Protein AF-A0A9D3WGB7-F1 (afdb_monomer_lite)

Foldseek 3Di:
DLVVLCVPVNPPPLCSCCVPPVVVDHSVRSNVVVVVVVVVVVCVVVPPVDDDDDPPPPDPPDDDDDDDDDDDDDDDDDDDPPDDPPPDPVVVPDPDPPPPDDDPDDDDD

Structure (mmCIF, N/CA/C/O backbone):
data_AF-A0A9D3WGB7-F1
#
_entry.id   AF-A0A9D3WGB7-F1
#
loop_
_atom_site.group_PDB
_atom_site.id
_atom_site.type_symbol
_atom_site.label_atom_id
_atom_site.label_alt_id
_atom_site.label_comp_id
_atom_site.label_asym_id
_atom_site.label_entity_id
_atom_site.label_seq_id
_atom_site.pdbx_PDB_ins_code
_atom_site.Cartn_x
_atom_site.Cartn_y
_atom_site.Cartn_z
_atom_site.occupancy
_atom_site.B_iso_or_equiv
_atom_site.auth_seq_id
_atom_site.auth_comp_id
_atom_site.auth_asym_id
_atom_site.auth_atom_id
_atom_site.pdbx_PDB_model_num
ATOM 1 N N . MET A 1 1 ? -1.167 -8.375 0.450 1.00 84.00 1 MET A N 1
ATOM 2 C CA . MET A 1 1 ? -1.767 -7.254 1.206 1.00 84.00 1 MET A CA 1
ATOM 3 C C . MET A 1 1 ? -1.608 -5.902 0.502 1.00 84.00 1 MET A C 1
ATOM 5 O O . MET A 1 1 ? -2.578 -5.476 -0.104 1.00 84.00 1 MET A O 1
ATOM 9 N N . PHE A 1 2 ? -0.432 -5.253 0.452 1.00 93.31 2 PHE A N 1
ATOM 10 C CA . PHE A 1 2 ? -0.296 -3.904 -0.155 1.00 93.31 2 PHE A CA 1
ATOM 11 C C . PHE A 1 2 ? -0.718 -3.804 -1.640 1.00 93.31 2 PHE A C 1
ATOM 13 O O . PHE A 1 2 ? -1.484 -2.917 -2.005 1.00 93.31 2 PHE A O 1
ATOM 20 N N . LEU A 1 3 ? -0.269 -4.734 -2.492 1.00 95.88 3 LEU A N 1
ATOM 21 C CA . LEU A 1 3 ? -0.597 -4.726 -3.929 1.00 95.88 3 LEU A CA 1
ATOM 22 C C . LEU A 1 3 ? -2.092 -4.921 -4.208 1.00 95.88 3 LEU A C 1
ATOM 24 O O . LEU A 1 3 ? -2.620 -4.391 -5.179 1.00 95.88 3 LEU A O 1
ATOM 28 N N . GLU A 1 4 ? -2.786 -5.661 -3.345 1.00 96.31 4 GLU A N 1
ATOM 29 C CA . GLU A 1 4 ? -4.227 -5.857 -3.479 1.00 96.31 4 GLU A CA 1
ATOM 30 C C . GLU A 1 4 ? -4.993 -4.566 -3.171 1.00 96.31 4 GLU A C 1
ATOM 32 O O . GLU A 1 4 ? -5.927 -4.221 -3.895 1.00 96.31 4 GLU A O 1
ATOM 37 N N . GLY A 1 5 ? -4.532 -3.811 -2.168 1.00 95.81 5 GLY A N 1
ATOM 38 C CA . GLY A 1 5 ? -5.036 -2.471 -1.883 1.00 95.81 5 GLY A CA 1
ATOM 39 C C . GLY A 1 5 ? -4.832 -1.517 -3.061 1.00 95.81 5 GLY A C 1
ATOM 40 O 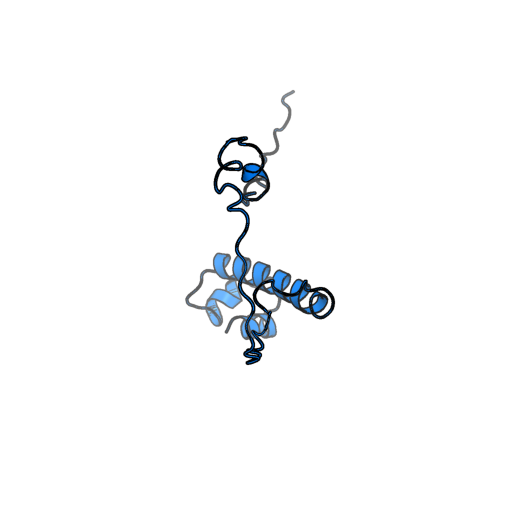O . GLY A 1 5 ? -5.771 -0.822 -3.440 1.00 95.81 5 GLY A O 1
ATOM 41 N N . LEU A 1 6 ? -3.659 -1.541 -3.708 1.00 96.06 6 LEU A N 1
ATOM 42 C CA . LEU A 1 6 ? -3.410 -0.751 -4.925 1.00 96.06 6 LEU A CA 1
ATOM 43 C C . LEU A 1 6 ? -4.358 -1.120 -6.072 1.00 96.06 6 LEU A C 1
ATOM 45 O O . LEU A 1 6 ? -4.839 -0.232 -6.771 1.00 96.06 6 LEU A O 1
ATOM 49 N N . ARG A 1 7 ? -4.640 -2.414 -6.259 1.00 96.12 7 ARG A N 1
ATOM 50 C CA . ARG A 1 7 ? -5.543 -2.895 -7.313 1.00 96.12 7 ARG A CA 1
ATOM 51 C C . ARG A 1 7 ? -6.991 -2.453 -7.088 1.00 96.12 7 ARG A C 1
ATOM 53 O O . ARG A 1 7 ? -7.679 -2.166 -8.059 1.00 96.12 7 ARG A O 1
ATOM 60 N N . LYS A 1 8 ? -7.459 -2.438 -5.835 1.00 96.88 8 LYS A N 1
ATOM 61 C CA . LYS A 1 8 ? -8.862 -2.140 -5.495 1.00 96.88 8 LYS A CA 1
ATOM 62 C C . LYS A 1 8 ? -9.142 -0.646 -5.276 1.00 96.88 8 LYS A C 1
ATOM 64 O O . LYS A 1 8 ? -10.189 -0.175 -5.696 1.00 96.88 8 LYS A O 1
ATOM 69 N N . LEU A 1 9 ? -8.238 0.091 -4.624 1.00 95.12 9 LEU A N 1
ATOM 70 C CA . LEU A 1 9 ? -8.431 1.506 -4.252 1.00 95.12 9 LEU A CA 1
ATOM 71 C C . LEU A 1 9 ? -7.665 2.492 -5.147 1.00 95.12 9 LEU A C 1
ATOM 73 O O . LEU A 1 9 ? -7.924 3.692 -5.082 1.00 95.12 9 LEU A O 1
ATOM 77 N N . GLY A 1 10 ? -6.714 2.007 -5.949 1.00 94.44 10 GLY A N 1
ATOM 78 C CA . GLY A 1 10 ? -5.855 2.843 -6.783 1.00 94.44 10 GLY A CA 1
ATOM 79 C C . GLY A 1 10 ? -4.698 3.511 -6.028 1.00 94.44 10 GLY A C 1
ATOM 80 O O . GLY A 1 10 ? -4.504 3.356 -4.819 1.00 94.44 10 GLY A O 1
ATOM 81 N N . LYS A 1 11 ? -3.878 4.257 -6.776 1.00 93.94 11 LYS A N 1
ATOM 82 C CA . LYS A 1 11 ? -2.740 5.024 -6.247 1.00 93.94 11 LYS A CA 1
ATOM 83 C C . LYS A 1 11 ? -3.254 6.297 -5.555 1.00 93.94 11 LYS A C 1
ATOM 85 O O . LYS A 1 11 ? -4.068 7.002 -6.132 1.00 93.94 11 LYS A O 1
ATOM 90 N N . GLY A 1 12 ? -2.749 6.622 -4.363 1.00 93.25 12 GLY A N 1
ATOM 91 C CA . GLY A 1 12 ? -3.081 7.861 -3.633 1.00 93.25 12 GLY A CA 1
ATOM 92 C C . GLY A 1 12 ? -3.958 7.651 -2.396 1.00 93.25 12 GLY A C 1
ATOM 93 O O . GLY A 1 12 ? -3.799 8.367 -1.410 1.00 93.25 1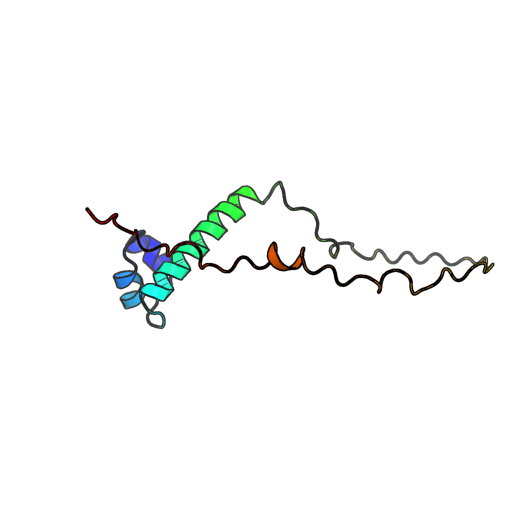2 GLY A O 1
ATOM 94 N N . ASN A 1 13 ? -4.788 6.605 -2.377 1.00 95.75 13 ASN A N 1
ATOM 95 C CA . ASN A 1 13 ? -5.682 6.286 -1.257 1.00 95.75 13 ASN A CA 1
ATOM 96 C C . ASN A 1 13 ? -4.960 5.542 -0.115 1.00 95.75 13 ASN A C 1
ATOM 98 O O . ASN A 1 13 ? -5.373 4.468 0.324 1.00 95.75 13 ASN A O 1
ATOM 102 N N . TRP A 1 14 ? -3.864 6.116 0.390 1.00 97.00 14 TRP A N 1
ATOM 103 C CA . TRP A 1 14 ? -2.988 5.485 1.391 1.00 97.00 14 TRP A CA 1
ATOM 104 C C . TRP A 1 14 ? -3.693 5.187 2.709 1.00 97.00 14 TRP A C 1
ATOM 106 O O . TRP A 1 14 ? -3.429 4.154 3.320 1.00 97.00 14 TRP A O 1
ATOM 116 N N . LYS A 1 15 ? -4.621 6.061 3.111 1.00 97.12 15 LYS A N 1
ATOM 117 C CA . LYS A 1 15 ? -5.449 5.874 4.304 1.00 97.12 15 LYS A CA 1
ATOM 118 C C . LYS A 1 15 ? -6.326 4.624 4.183 1.00 97.12 15 LYS A C 1
ATOM 120 O O . LYS A 1 15 ? -6.190 3.715 4.990 1.00 97.12 15 LYS A O 1
ATOM 125 N N . GLY A 1 16 ? -7.112 4.515 3.110 1.00 96.62 16 GLY A N 1
ATOM 126 C CA . GLY A 1 16 ? -7.965 3.343 2.878 1.00 96.62 16 GLY A CA 1
ATOM 127 C C . GLY A 1 16 ? -7.175 2.041 2.707 1.00 96.62 16 GLY A C 1
ATOM 128 O O . GLY A 1 16 ? -7.627 0.981 3.142 1.00 96.62 16 GLY A O 1
ATOM 129 N N . ILE A 1 17 ? -5.971 2.111 2.124 1.00 97.50 17 ILE A N 1
ATOM 130 C CA . ILE A 1 17 ? -5.079 0.949 1.989 1.00 97.50 17 ILE A CA 1
ATOM 131 C C . ILE A 1 17 ? -4.533 0.506 3.354 1.00 97.50 17 ILE A C 1
ATOM 133 O O . ILE A 1 17 ? -4.488 -0.692 3.632 1.00 97.50 17 ILE A O 1
ATOM 137 N N . SER A 1 18 ? -4.134 1.453 4.203 1.00 97.56 18 SER A N 1
ATOM 138 C CA . SER A 1 18 ? -3.674 1.184 5.570 1.00 97.56 18 SER A CA 1
ATOM 139 C C . SER A 1 18 ? -4.779 0.542 6.411 1.00 97.56 18 SER A C 1
ATOM 141 O O . SER A 1 18 ? -4.556 -0.508 7.003 1.00 97.56 18 SER A O 1
ATOM 143 N N . GLU A 1 19 ? -5.990 1.094 6.372 1.00 96.25 19 GLU A N 1
ATOM 144 C CA . GLU A 1 19 ? -7.104 0.647 7.216 1.00 96.25 19 GLU A CA 1
ATOM 145 C C . GLU A 1 19 ? -7.661 -0.731 6.820 1.00 96.25 19 GLU A C 1
ATOM 147 O O . GLU A 1 19 ? -8.061 -1.492 7.694 1.00 96.25 19 GLU A O 1
ATOM 152 N N . ASN A 1 20 ? -7.661 -1.086 5.528 1.00 96.06 20 ASN A N 1
ATOM 153 C CA . ASN A 1 20 ? -8.321 -2.313 5.051 1.00 96.06 20 ASN A CA 1
ATOM 154 C C . ASN A 1 20 ? -7.359 -3.430 4.618 1.00 96.06 20 ASN A C 1
ATOM 156 O O . ASN A 1 20 ? -7.729 -4.600 4.647 1.00 96.06 20 ASN A O 1
ATOM 160 N N . TYR A 1 21 ? -6.137 -3.098 4.185 1.00 96.75 21 TYR A N 1
ATOM 161 C CA . TYR A 1 21 ? -5.223 -4.075 3.573 1.00 96.75 21 TYR A CA 1
ATOM 162 C C . TYR A 1 21 ? -3.908 -4.226 4.315 1.00 96.75 21 TYR A C 1
ATOM 164 O O . TYR A 1 21 ? -3.279 -5.273 4.199 1.00 96.75 21 TYR A O 1
ATOM 172 N N . VAL A 1 22 ? -3.438 -3.194 5.012 1.00 95.94 22 VAL A N 1
ATOM 173 C CA . VAL A 1 22 ? -2.139 -3.208 5.698 1.00 95.94 22 VAL A CA 1
ATOM 174 C C . VAL A 1 22 ? -2.310 -2.657 7.110 1.00 95.94 22 VAL A C 1
ATOM 176 O O . VAL A 1 22 ? -1.689 -1.668 7.489 1.00 95.94 22 VAL A O 1
ATOM 179 N N . THR A 1 23 ? -3.156 -3.329 7.888 1.00 96.69 23 THR A N 1
ATOM 180 C CA . THR A 1 23 ? -3.639 -2.873 9.202 1.00 96.69 23 THR A CA 1
ATOM 181 C C . THR A 1 23 ? -2.534 -2.641 10.232 1.00 96.69 23 THR A C 1
ATOM 183 O O . THR A 1 23 ? -2.677 -1.804 11.115 1.00 96.69 23 THR A O 1
ATOM 186 N N . SER A 1 24 ? -1.394 -3.327 10.110 1.00 97.06 24 SER A N 1
ATOM 187 C CA . SER A 1 24 ? -0.238 -3.158 11.003 1.00 97.06 24 SER A CA 1
ATOM 188 C C . SER A 1 24 ? 0.627 -1.930 10.698 1.00 97.06 24 SER A C 1
ATOM 190 O O . SER A 1 24 ? 1.614 -1.688 11.396 1.00 97.06 24 SER A O 1
ATOM 192 N N . ARG A 1 25 ? 0.323 -1.176 9.635 1.00 95.56 25 ARG A N 1
ATOM 193 C CA . ARG A 1 25 ? 1.128 -0.037 9.176 1.00 95.56 25 ARG A CA 1
ATOM 194 C C . ARG A 1 25 ? 0.282 1.218 9.092 1.00 95.56 25 ARG A C 1
ATOM 196 O O . ARG A 1 25 ? -0.848 1.175 8.621 1.00 95.56 25 ARG A O 1
ATOM 203 N N . THR A 1 26 ? 0.862 2.349 9.479 1.00 97.94 26 THR A N 1
ATOM 204 C CA . THR A 1 26 ? 0.174 3.645 9.440 1.00 97.94 26 THR A CA 1
ATOM 205 C C . THR A 1 26 ? 0.076 4.195 8.009 1.00 97.94 26 THR A C 1
ATOM 207 O O . THR A 1 26 ? 0.918 3.861 7.167 1.00 97.94 26 THR A O 1
ATOM 210 N N . PRO A 1 27 ? -0.887 5.089 7.702 1.00 97.50 27 PRO A N 1
ATOM 211 C CA . PRO A 1 27 ? -1.048 5.654 6.357 1.00 97.50 27 PRO A CA 1
ATOM 212 C C . PRO A 1 27 ? 0.224 6.316 5.805 1.00 97.50 27 PRO A C 1
ATOM 214 O O . PRO A 1 27 ? 0.532 6.190 4.622 1.00 97.50 27 PRO A O 1
ATOM 217 N N . ILE A 1 28 ? 1.010 6.957 6.676 1.00 97.81 28 ILE A N 1
ATOM 218 C CA . ILE A 1 28 ? 2.306 7.561 6.331 1.00 97.81 28 ILE A CA 1
ATOM 219 C C . ILE A 1 28 ? 3.328 6.485 5.949 1.00 97.81 28 ILE A C 1
ATOM 221 O O . ILE A 1 28 ? 4.013 6.612 4.935 1.00 97.81 28 ILE A O 1
ATOM 225 N N . GLN A 1 29 ? 3.407 5.389 6.711 1.00 98.06 29 GLN A N 1
ATOM 226 C CA . GLN A 1 29 ? 4.278 4.262 6.368 1.00 98.06 29 GLN A CA 1
ATOM 227 C C . GLN A 1 29 ? 3.878 3.636 5.030 1.00 98.06 29 GLN A C 1
ATOM 229 O O . GLN A 1 29 ? 4.754 3.278 4.242 1.00 98.06 29 GLN A O 1
ATOM 234 N N . VAL A 1 30 ? 2.575 3.531 4.752 1.00 97.94 30 VAL A N 1
ATOM 235 C CA . VAL A 1 30 ? 2.054 3.025 3.475 1.00 97.94 30 VAL A CA 1
ATOM 236 C C . VAL A 1 30 ? 2.418 3.957 2.319 1.00 97.94 30 VAL A C 1
ATOM 238 O O . VAL A 1 30 ? 2.850 3.466 1.278 1.00 97.94 30 VAL A O 1
ATOM 241 N N . ALA A 1 31 ? 2.336 5.278 2.495 1.00 97.25 31 ALA A N 1
ATOM 242 C CA . ALA A 1 31 ? 2.761 6.245 1.481 1.00 97.25 31 ALA A CA 1
ATOM 243 C C . ALA A 1 31 ? 4.265 6.119 1.162 1.00 97.25 31 ALA A C 1
ATOM 245 O O . ALA A 1 31 ? 4.645 5.964 -0.002 1.00 97.25 31 ALA A O 1
ATOM 246 N N . SER A 1 32 ? 5.117 6.076 2.193 1.00 98.06 32 SER A N 1
ATOM 247 C CA . SER A 1 32 ? 6.565 5.855 2.037 1.00 98.06 32 SER A CA 1
ATOM 248 C C . SER A 1 32 ? 6.875 4.495 1.404 1.00 98.06 32 SER A C 1
ATOM 250 O O . SER A 1 32 ? 7.799 4.355 0.595 1.00 98.06 32 SER A O 1
ATOM 252 N N . HIS A 1 33 ? 6.095 3.469 1.749 1.00 97.06 33 HIS A N 1
ATOM 253 C CA . HIS A 1 33 ? 6.211 2.148 1.143 1.00 97.06 33 HIS A CA 1
ATOM 254 C C . HIS A 1 33 ? 5.857 2.186 -0.346 1.00 97.06 33 HIS A C 1
ATOM 256 O O . HIS A 1 33 ? 6.621 1.668 -1.162 1.00 97.06 33 HIS A O 1
ATOM 262 N N . ALA A 1 34 ? 4.760 2.855 -0.703 1.00 97.00 34 ALA A N 1
ATOM 263 C CA . ALA A 1 34 ? 4.320 3.027 -2.078 1.00 97.00 34 ALA A CA 1
ATOM 264 C C . ALA A 1 34 ? 5.387 3.739 -2.917 1.00 97.00 34 ALA A C 1
ATOM 266 O O . ALA A 1 34 ? 5.750 3.249 -3.985 1.00 97.00 34 ALA A O 1
ATOM 267 N N . GLN A 1 35 ? 5.966 4.829 -2.406 1.00 96.50 35 GLN A N 1
ATOM 268 C CA . GLN A 1 35 ? 7.051 5.547 -3.080 1.00 96.50 35 GLN A CA 1
ATOM 269 C C . GLN A 1 35 ? 8.226 4.617 -3.409 1.00 96.50 35 GLN A C 1
ATOM 271 O O . GLN A 1 35 ? 8.648 4.514 -4.562 1.00 96.50 35 GLN A O 1
ATOM 276 N N . LYS A 1 36 ? 8.727 3.893 -2.402 1.00 97.00 36 LYS A N 1
ATOM 277 C CA . LYS A 1 36 ? 9.846 2.958 -2.570 1.00 97.00 36 LYS A CA 1
ATOM 278 C C . LYS A 1 36 ? 9.513 1.847 -3.561 1.00 97.00 36 LYS A C 1
ATOM 280 O O . LYS A 1 36 ? 10.363 1.461 -4.360 1.00 97.00 36 LYS A O 1
ATOM 285 N N . TYR A 1 37 ? 8.292 1.325 -3.494 1.00 95.38 37 TYR A N 1
ATOM 286 C CA . TYR A 1 37 ? 7.816 0.279 -4.387 1.00 95.38 37 TYR A CA 1
ATOM 287 C C . TYR A 1 37 ? 7.835 0.741 -5.850 1.00 95.38 37 TYR A C 1
ATOM 289 O O . TYR A 1 37 ? 8.406 0.046 -6.689 1.00 95.38 37 TYR A O 1
ATOM 297 N N . PHE A 1 38 ? 7.311 1.933 -6.152 1.00 94.69 38 PHE A N 1
ATOM 298 C CA . PHE A 1 38 ? 7.289 2.451 -7.524 1.00 94.69 38 PHE A CA 1
ATOM 299 C C . PHE A 1 38 ? 8.686 2.770 -8.067 1.00 94.69 38 PHE A C 1
ATOM 301 O O . PHE A 1 38 ? 8.978 2.423 -9.209 1.00 94.69 38 PHE A O 1
ATOM 308 N N . LEU A 1 39 ? 9.574 3.345 -7.248 1.00 93.69 39 LEU A N 1
ATOM 309 C CA . LEU A 1 39 ? 10.972 3.570 -7.645 1.00 93.69 39 LEU A CA 1
ATOM 310 C C . LEU A 1 39 ? 11.674 2.249 -7.989 1.00 93.69 39 LEU A C 1
ATOM 312 O O . LEU A 1 39 ? 12.338 2.133 -9.018 1.00 93.69 39 LEU A O 1
ATOM 316 N N . ARG A 1 40 ? 11.480 1.214 -7.162 1.00 93.50 40 ARG A N 1
ATOM 317 C CA . ARG A 1 40 ? 12.013 -0.128 -7.437 1.00 93.50 40 ARG A CA 1
ATOM 318 C C . ARG A 1 40 ? 11.435 -0.720 -8.713 1.00 93.50 40 ARG A C 1
ATOM 320 O O . ARG A 1 40 ? 12.187 -1.328 -9.463 1.00 93.50 40 ARG A O 1
ATOM 327 N N . LEU A 1 41 ? 10.138 -0.546 -8.959 1.00 91.06 41 LEU A N 1
ATOM 328 C CA . LEU A 1 41 ? 9.476 -1.057 -10.157 1.00 91.06 41 LEU A CA 1
ATOM 329 C C . LEU A 1 41 ? 10.059 -0.425 -11.429 1.00 91.06 41 LEU A C 1
ATOM 331 O O . LEU A 1 41 ? 10.423 -1.151 -12.351 1.00 91.06 41 LEU A O 1
ATOM 335 N N . GLN A 1 42 ? 10.248 0.898 -11.431 1.00 88.38 42 GLN A N 1
ATOM 336 C CA . GLN A 1 42 ? 10.882 1.634 -12.530 1.00 88.38 42 GLN A CA 1
ATOM 337 C C . GLN A 1 42 ? 12.343 1.207 -12.754 1.00 88.38 42 GLN A C 1
ATOM 339 O O . GLN A 1 42 ? 12.816 1.116 -13.883 1.00 88.38 42 GLN A O 1
ATOM 344 N N . HIS A 1 43 ? 13.089 0.930 -11.684 1.00 85.19 43 HIS A N 1
ATOM 345 C CA . HIS A 1 43 ? 14.476 0.478 -11.813 1.00 85.19 43 HIS A CA 1
ATOM 346 C C . HIS A 1 43 ? 14.555 -0.993 -12.251 1.00 85.19 43 HIS A C 1
ATOM 348 O O . HIS A 1 43 ? 15.457 -1.379 -12.993 1.00 85.19 43 HIS A O 1
ATOM 354 N N . ALA A 1 44 ? 13.620 -1.835 -11.813 1.00 81.75 44 ALA A N 1
ATOM 355 C CA . ALA A 1 44 ? 13.558 -3.245 -12.180 1.00 81.75 44 ALA A CA 1
ATOM 356 C C . ALA A 1 44 ? 13.207 -3.437 -13.662 1.00 81.75 44 ALA A C 1
ATOM 358 O O . ALA A 1 44 ? 13.812 -4.294 -14.305 1.00 81.75 44 ALA A O 1
ATOM 359 N N . SER A 1 45 ? 12.313 -2.614 -14.223 1.00 73.56 45 SER A N 1
ATOM 360 C CA . SER A 1 45 ? 12.001 -2.650 -15.658 1.00 73.56 45 SER A CA 1
ATOM 361 C C . SER A 1 45 ? 13.204 -2.276 -16.528 1.00 73.56 45 SER A C 1
ATOM 363 O O . SER A 1 45 ? 13.379 -2.847 -17.597 1.00 73.56 45 SER A O 1
ATOM 365 N N . ASN A 1 46 ? 14.073 -1.382 -16.043 1.00 66.56 46 ASN A N 1
ATOM 366 C CA . ASN A 1 46 ? 15.184 -0.821 -16.822 1.00 66.56 46 ASN A CA 1
ATOM 367 C C . ASN A 1 46 ? 16.548 -1.500 -16.560 1.00 66.56 46 ASN A C 1
ATOM 369 O O . ASN A 1 46 ? 17.542 -1.138 -17.184 1.00 66.56 46 ASN A O 1
ATOM 373 N N . SER A 1 47 ? 16.636 -2.453 -15.619 1.00 59.75 47 SER A N 1
ATOM 374 C CA . SER A 1 47 ? 17.918 -3.018 -15.141 1.00 59.75 47 SER A CA 1
ATOM 375 C C . SER A 1 47 ? 18.270 -4.408 -15.670 1.00 59.75 47 SER A C 1
ATOM 377 O O . SER A 1 47 ? 19.348 -4.903 -15.344 1.00 59.75 47 SER A O 1
ATOM 379 N N . LYS A 1 48 ? 17.425 -5.033 -16.501 1.00 58.88 48 LYS A N 1
ATOM 380 C CA . LYS A 1 48 ? 17.754 -6.334 -17.116 1.00 58.88 48 LYS A CA 1
ATOM 381 C C . LYS A 1 48 ? 18.939 -6.265 -18.089 1.00 58.88 48 LYS A C 1
ATOM 383 O O . LYS A 1 48 ? 19.588 -7.277 -18.290 1.00 58.88 48 LYS A O 1
ATOM 388 N N . GLU A 1 49 ? 19.254 -5.087 -18.626 1.00 60.34 49 GLU A N 1
ATOM 389 C CA . GLU A 1 49 ? 20.244 -4.941 -19.705 1.00 60.34 49 GLU A CA 1
ATOM 390 C C . GLU A 1 49 ? 21.532 -4.197 -19.291 1.00 60.34 49 GLU A C 1
ATOM 392 O O . GLU A 1 49 ? 22.498 -4.168 -20.043 1.00 60.34 49 GLU A O 1
ATOM 397 N N . LYS A 1 50 ? 21.580 -3.572 -18.100 1.00 58.53 50 LYS A N 1
ATOM 398 C CA . LYS A 1 50 ? 22.669 -2.638 -17.714 1.00 58.53 50 LYS A CA 1
ATOM 399 C C . LYS A 1 50 ? 23.239 -2.833 -16.306 1.00 58.53 50 LYS A C 1
ATOM 401 O O . LYS A 1 50 ? 23.853 -1.913 -15.759 1.00 58.53 50 LYS A O 1
ATOM 406 N N . ARG A 1 51 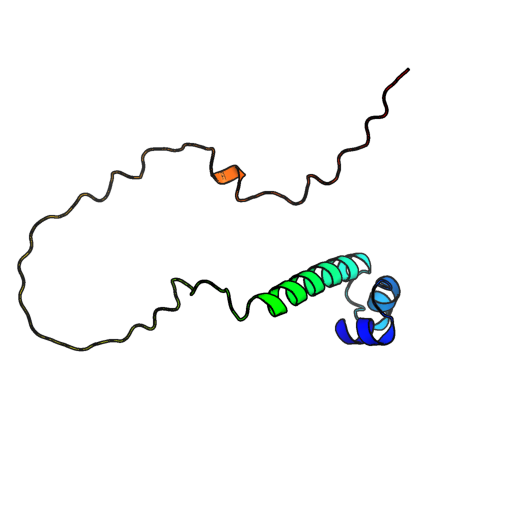? 23.040 -3.989 -15.664 1.00 71.00 51 ARG A N 1
ATOM 407 C CA . ARG A 1 51 ? 23.741 -4.251 -14.396 1.00 71.00 51 ARG A CA 1
ATOM 408 C C . ARG A 1 51 ? 25.205 -4.568 -14.678 1.00 71.00 51 ARG A C 1
ATOM 410 O O . ARG A 1 51 ? 25.511 -5.485 -15.427 1.00 71.00 51 ARG A O 1
ATOM 417 N N . ARG A 1 52 ? 26.104 -3.808 -14.047 1.00 73.12 52 ARG A N 1
ATOM 418 C CA . ARG A 1 52 ? 27.513 -4.195 -13.938 1.00 73.12 52 ARG A CA 1
ATOM 419 C C . ARG A 1 52 ? 27.576 -5.540 -13.203 1.00 73.12 52 ARG A C 1
ATOM 421 O O . ARG A 1 52 ? 26.903 -5.655 -12.173 1.00 73.12 52 ARG A O 1
ATOM 428 N N . PRO A 1 53 ? 28.335 -6.528 -13.702 1.00 66.56 53 PRO A N 1
ATOM 429 C CA . PRO A 1 53 ? 28.519 -7.783 -12.987 1.00 66.56 53 PRO A CA 1
ATOM 430 C C . PRO A 1 53 ? 29.089 -7.499 -11.594 1.00 66.56 53 PRO A C 1
ATOM 432 O O . PRO A 1 53 ? 29.929 -6.609 -11.420 1.00 66.56 53 PRO A O 1
ATOM 435 N N . SER A 1 54 ? 28.578 -8.218 -10.593 1.00 77.44 54 SER A N 1
ATOM 436 C CA . SER A 1 54 ? 29.099 -8.142 -9.231 1.00 77.44 54 SER A CA 1
ATOM 437 C C . SER A 1 54 ? 30.544 -8.637 -9.229 1.00 77.44 54 SER A C 1
ATOM 439 O O . SER A 1 54 ? 30.850 -9.665 -9.825 1.00 77.44 54 SER A O 1
ATOM 441 N N . LEU A 1 55 ? 31.438 -7.933 -8.529 1.00 70.81 55 LEU A N 1
ATOM 442 C CA . LEU A 1 55 ? 32.832 -8.360 -8.347 1.00 70.81 55 LEU A CA 1
ATOM 443 C C . LEU A 1 55 ? 32.922 -9.776 -7.737 1.00 70.81 55 LEU A C 1
ATOM 445 O O . LEU A 1 55 ? 33.873 -10.503 -8.008 1.00 70.81 55 LEU A O 1
ATOM 449 N N . PHE A 1 56 ? 31.914 -10.152 -6.942 1.00 71.62 56 PHE A N 1
ATOM 450 C CA . PHE A 1 56 ? 31.819 -11.426 -6.226 1.00 71.62 56 PHE A CA 1
ATOM 451 C C . PHE A 1 56 ? 31.151 -12.552 -7.029 1.00 71.62 56 PHE A C 1
ATOM 453 O O . PHE A 1 56 ? 31.065 -13.662 -6.526 1.00 71.62 56 PHE A O 1
ATOM 460 N N . ASP A 1 57 ? 30.687 -12.293 -8.257 1.00 65.62 57 ASP A N 1
ATOM 461 C CA . ASP A 1 57 ? 30.060 -13.315 -9.119 1.00 65.62 57 ASP A CA 1
ATOM 462 C C . ASP A 1 57 ? 31.088 -14.131 -9.924 1.00 65.62 57 ASP A C 1
ATOM 464 O O . ASP A 1 57 ? 30.745 -14.855 -10.857 1.00 65.62 57 ASP A O 1
ATOM 468 N N . LYS A 1 58 ? 32.381 -14.013 -9.592 1.00 68.81 58 LYS A N 1
ATOM 469 C CA . LYS A 1 58 ? 33.410 -14.888 -10.151 1.00 68.81 58 LYS A CA 1
ATOM 470 C C . LYS A 1 58 ? 33.240 -16.268 -9.526 1.00 68.81 58 LYS A C 1
ATOM 472 O O . LYS A 1 58 ? 33.726 -16.524 -8.428 1.00 68.81 58 LYS A O 1
ATOM 477 N N . SER A 1 59 ? 32.545 -17.146 -10.239 1.00 60.56 59 SER A N 1
ATOM 478 C CA . SER A 1 59 ? 32.613 -18.589 -10.043 1.00 60.56 59 SER A CA 1
ATOM 479 C C . SER A 1 59 ? 34.084 -19.007 -9.975 1.00 60.56 59 SER A C 1
ATOM 481 O O . SER A 1 59 ? 34.806 -18.886 -10.965 1.00 60.56 59 SER A O 1
ATOM 483 N N . PHE A 1 60 ? 34.524 -19.448 -8.794 1.00 55.53 60 PHE A N 1
ATOM 484 C CA . PHE A 1 60 ? 35.782 -20.165 -8.613 1.00 55.53 60 PHE A CA 1
ATOM 485 C C . PHE A 1 60 ? 35.678 -21.439 -9.456 1.00 55.53 60 PHE A C 1
ATOM 487 O O . PHE A 1 60 ? 34.988 -22.383 -9.079 1.00 55.53 60 PHE A O 1
ATOM 494 N N . GLN A 1 61 ? 36.277 -21.440 -10.644 1.00 51.34 61 GLN A N 1
ATOM 495 C CA . GLN A 1 61 ? 36.608 -22.693 -11.304 1.00 51.34 61 GLN A CA 1
ATOM 496 C C . GLN A 1 61 ? 37.898 -23.167 -10.651 1.00 51.34 61 GLN A C 1
ATOM 498 O O . GLN A 1 61 ? 38.959 -22.581 -10.853 1.00 51.34 61 GLN A O 1
ATOM 503 N N . GLU A 1 62 ? 37.766 -24.167 -9.791 1.00 57.28 62 GLU A N 1
ATOM 504 C CA . GLU A 1 62 ? 38.889 -24.935 -9.286 1.00 57.28 62 GLU A CA 1
ATOM 505 C C . GLU A 1 62 ? 39.461 -25.729 -10.462 1.00 57.28 62 GLU A C 1
ATOM 507 O O . GLU A 1 62 ? 38.853 -26.680 -10.949 1.00 57.28 62 GLU A O 1
ATOM 512 N N . SER A 1 63 ? 40.585 -25.259 -10.995 1.00 47.06 63 SER A N 1
ATOM 513 C CA . SER A 1 63 ? 41.427 -26.038 -11.890 1.00 47.06 63 SER A CA 1
ATOM 514 C C . SER A 1 63 ? 42.516 -26.686 -11.045 1.00 47.06 63 SER A C 1
ATOM 516 O O . SER A 1 63 ? 43.504 -26.035 -10.697 1.00 47.06 63 SER A O 1
ATOM 518 N N . GLU A 1 64 ? 42.330 -27.964 -10.722 1.00 52.97 64 GLU A N 1
ATOM 519 C CA . GLU A 1 64 ? 43.447 -28.860 -10.443 1.00 52.97 64 GLU A CA 1
ATOM 520 C C . GLU A 1 64 ? 44.350 -28.877 -11.682 1.00 52.97 64 GLU A C 1
ATOM 522 O O . GLU A 1 64 ? 43.985 -29.379 -12.744 1.00 52.97 64 GLU A O 1
ATOM 527 N N . SER A 1 65 ? 45.538 -28.301 -11.554 1.00 40.41 65 SER A N 1
ATOM 528 C CA . SER A 1 65 ? 46.668 -28.653 -12.404 1.00 40.41 65 SER A CA 1
ATOM 529 C C . SER A 1 65 ? 47.938 -28.493 -11.584 1.00 40.41 65 SER A C 1
ATOM 531 O O . SER A 1 65 ? 48.528 -27.415 -11.499 1.00 40.41 65 SER A O 1
ATOM 533 N N . GLU A 1 66 ? 48.314 -29.588 -10.937 1.00 49.75 66 GLU A N 1
ATOM 534 C CA . GLU A 1 66 ? 49.638 -29.799 -10.375 1.00 49.75 66 GLU A CA 1
ATOM 535 C C . GLU A 1 66 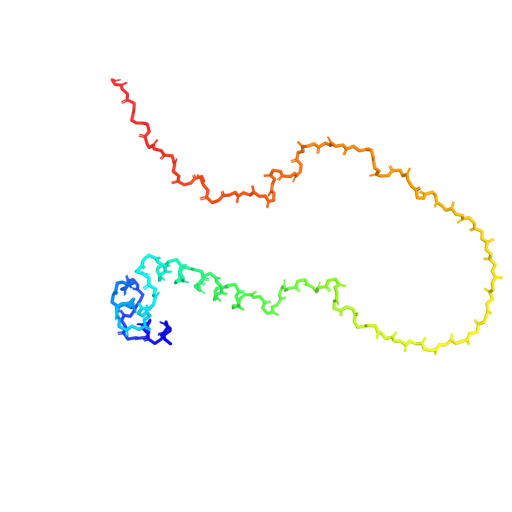? 50.679 -29.768 -11.504 1.00 49.75 66 GLU A C 1
ATOM 537 O O . GLU A 1 66 ? 50.601 -30.552 -12.450 1.00 49.75 66 GLU A O 1
ATOM 542 N N . SER A 1 67 ? 51.660 -28.870 -11.416 1.00 44.97 67 SER A N 1
ATOM 543 C CA . SER A 1 67 ? 53.081 -29.195 -11.609 1.00 44.97 67 SER A CA 1
ATOM 544 C C . SER A 1 67 ? 53.954 -27.982 -11.298 1.00 44.97 67 SER A C 1
ATOM 546 O O . SER A 1 67 ? 53.712 -26.858 -11.730 1.00 44.97 67 SER A O 1
ATOM 548 N N . GLU A 1 68 ? 54.960 -28.264 -10.484 1.00 46.78 68 GLU A N 1
ATOM 549 C CA . GLU A 1 68 ? 55.923 -27.379 -9.849 1.00 46.78 68 GLU A CA 1
ATOM 550 C C . GLU A 1 68 ? 56.740 -26.514 -10.822 1.00 46.78 68 GLU A C 1
ATOM 552 O O . GLU A 1 68 ? 57.158 -26.974 -11.880 1.00 46.78 68 GLU A O 1
ATOM 557 N N . THR A 1 69 ? 57.090 -25.295 -10.394 1.00 31.75 69 THR A N 1
ATOM 558 C CA . THR A 1 69 ? 58.494 -24.848 -10.260 1.00 31.75 69 THR A CA 1
ATOM 559 C C . THR A 1 69 ? 58.533 -23.588 -9.384 1.00 31.75 69 THR A C 1
ATOM 561 O O . THR A 1 69 ? 58.001 -22.538 -9.736 1.00 31.75 69 THR A O 1
ATOM 564 N N . ILE A 1 70 ? 59.164 -23.710 -8.217 1.00 59.25 70 ILE A N 1
ATOM 565 C CA . ILE A 1 70 ? 59.468 -22.632 -7.267 1.00 59.25 70 ILE A CA 1
ATOM 566 C C . ILE A 1 70 ? 60.655 -21.812 -7.796 1.00 59.25 70 ILE A C 1
ATOM 568 O O . ILE A 1 70 ? 61.690 -22.411 -8.059 1.00 59.25 70 ILE A O 1
ATOM 572 N N . LEU A 1 71 ? 60.573 -20.472 -7.812 1.00 40.12 71 LEU A N 1
ATOM 573 C CA . LEU A 1 71 ? 61.656 -19.601 -7.320 1.00 40.12 71 LEU A CA 1
ATOM 574 C C . LEU A 1 71 ? 61.083 -18.300 -6.710 1.00 40.12 71 LEU A C 1
ATOM 576 O O . LEU A 1 71 ? 60.231 -17.664 -7.332 1.00 40.12 71 LEU A O 1
ATOM 580 N N . PRO A 1 72 ? 61.545 -17.887 -5.513 1.00 51.12 72 PRO A N 1
ATOM 581 C CA . PRO A 1 72 ? 61.079 -16.695 -4.816 1.00 51.12 72 PRO A CA 1
ATOM 582 C C . PRO A 1 72 ? 61.980 -15.495 -5.130 1.00 51.12 72 PRO A C 1
ATOM 584 O O . PRO A 1 72 ? 63.193 -15.559 -4.926 1.00 51.12 72 PRO A O 1
ATOM 587 N N . LEU A 1 73 ? 61.406 -14.367 -5.553 1.00 39.66 73 LEU A N 1
ATOM 588 C CA . LEU A 1 73 ? 62.102 -13.089 -5.434 1.00 39.66 73 LEU A CA 1
ATOM 589 C C . LEU A 1 73 ? 61.120 -11.922 -5.272 1.00 39.66 73 LEU A C 1
ATOM 591 O O . LEU A 1 73 ? 60.304 -11.658 -6.148 1.00 39.66 73 LEU A O 1
ATOM 595 N N . ASN A 1 74 ? 61.320 -11.220 -4.153 1.00 46.19 74 ASN A N 1
ATOM 596 C CA . ASN A 1 74 ? 60.833 -9.895 -3.752 1.00 46.19 74 ASN A CA 1
ATOM 597 C C . ASN A 1 74 ? 59.527 -9.821 -2.935 1.00 46.19 74 ASN A C 1
ATOM 599 O O . ASN A 1 74 ? 58.434 -9.941 -3.485 1.00 46.19 74 ASN A O 1
ATOM 603 N N . PRO A 1 75 ? 59.623 -9.544 -1.614 1.00 43.31 75 PRO A N 1
ATOM 604 C CA . PRO A 1 75 ? 58.510 -8.991 -0.858 1.00 43.31 75 PRO A CA 1
ATOM 605 C C . PRO A 1 75 ? 58.380 -7.499 -1.188 1.00 43.31 75 PRO A C 1
ATOM 607 O O . PRO A 1 75 ? 59.157 -6.682 -0.692 1.00 43.31 75 PRO A O 1
ATOM 610 N N . ASP A 1 76 ? 57.399 -7.129 -2.009 1.00 47.75 76 ASP A N 1
ATOM 611 C CA . ASP A 1 76 ? 57.031 -5.719 -2.132 1.00 47.75 76 ASP A CA 1
ATOM 612 C C . ASP A 1 76 ? 56.330 -5.246 -0.840 1.00 47.75 76 ASP A C 1
ATOM 614 O O . ASP A 1 76 ? 55.511 -5.971 -0.261 1.00 47.75 76 ASP A O 1
ATOM 618 N N . PRO A 1 77 ? 56.663 -4.041 -0.344 1.00 48.25 77 PRO A N 1
ATOM 619 C CA . PRO A 1 77 ? 56.309 -3.591 0.993 1.00 48.25 77 PRO A CA 1
ATOM 620 C C . PRO A 1 77 ? 54.807 -3.330 1.134 1.00 48.25 77 PRO A C 1
ATOM 622 O O . PRO A 1 77 ? 54.257 -2.338 0.649 1.00 48.25 77 PRO A O 1
ATOM 625 N N . ILE A 1 78 ? 54.155 -4.181 1.924 1.00 47.72 78 ILE A N 1
ATOM 626 C CA . ILE A 1 78 ? 52.971 -3.806 2.694 1.00 47.72 78 ILE A CA 1
ATOM 627 C C . ILE A 1 78 ? 53.378 -2.609 3.568 1.00 47.72 78 ILE A C 1
ATOM 629 O O . ILE A 1 78 ? 54.094 -2.805 4.539 1.00 47.72 78 ILE A O 1
ATOM 633 N N . MET A 1 79 ? 52.968 -1.392 3.186 1.00 47.28 79 MET A N 1
ATOM 634 C CA . MET A 1 79 ? 52.791 -0.168 4.005 1.00 47.28 79 MET A CA 1
ATOM 635 C C . MET A 1 79 ? 53.238 1.115 3.278 1.00 47.28 79 MET A C 1
ATOM 637 O O . MET A 1 79 ? 54.162 1.799 3.707 1.00 47.28 79 MET A O 1
ATOM 641 N N . SER A 1 80 ? 52.529 1.530 2.226 1.00 47.75 80 SER A N 1
ATOM 642 C CA . SER A 1 80 ? 52.631 2.930 1.766 1.00 47.75 80 SER A CA 1
ATOM 643 C C . SER A 1 80 ? 51.301 3.622 1.460 1.00 47.75 80 SER A C 1
ATOM 645 O O . SER A 1 80 ? 51.303 4.786 1.080 1.00 47.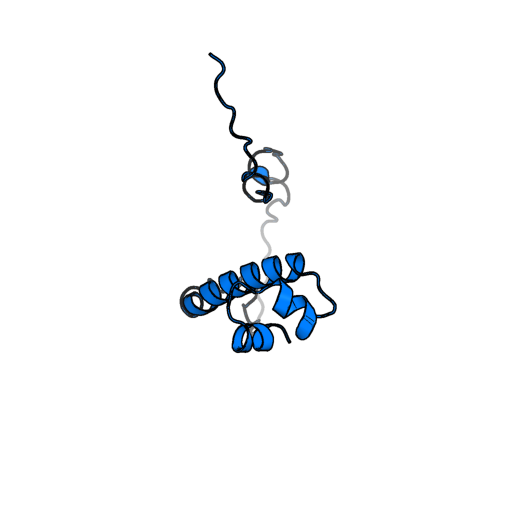75 80 SER A O 1
ATOM 647 N N . MET A 1 81 ? 50.150 2.985 1.713 1.00 41.50 81 MET A N 1
ATOM 648 C CA . MET A 1 81 ? 48.835 3.625 1.512 1.00 41.50 81 MET A CA 1
ATOM 649 C C . MET A 1 81 ? 48.057 3.923 2.803 1.00 41.50 81 MET A C 1
ATOM 651 O O . MET A 1 81 ? 46.869 4.222 2.742 1.00 41.50 81 MET A O 1
ATOM 655 N N . ILE A 1 82 ? 48.708 3.903 3.975 1.00 46.34 82 ILE A N 1
ATOM 656 C CA . ILE A 1 82 ? 48.092 4.328 5.256 1.00 46.34 82 ILE A CA 1
ATOM 657 C C . ILE A 1 82 ? 48.513 5.759 5.639 1.00 46.34 82 ILE A C 1
ATOM 659 O O . ILE A 1 82 ? 48.544 6.127 6.807 1.00 46.34 82 ILE A O 1
ATOM 663 N N . ALA A 1 83 ? 48.826 6.608 4.661 1.00 48.22 83 AL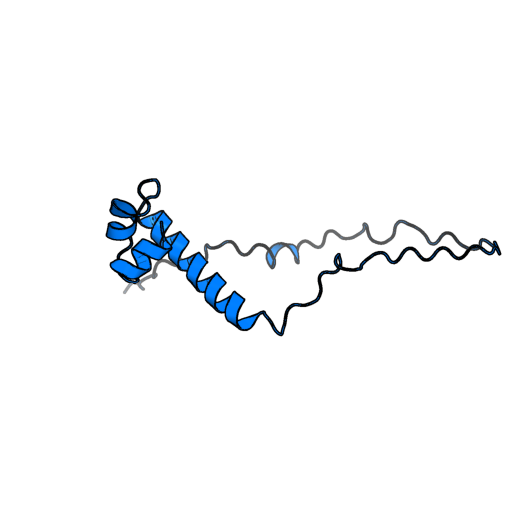A A N 1
ATOM 664 C CA . ALA A 1 83 ? 49.133 8.011 4.919 1.00 48.22 83 ALA A CA 1
ATOM 665 C C . ALA A 1 83 ? 48.368 8.930 3.966 1.00 48.22 83 ALA A C 1
ATOM 667 O O . ALA A 1 83 ? 48.925 9.421 2.989 1.00 48.22 83 ALA A O 1
ATOM 668 N N . SER A 1 84 ? 47.087 9.163 4.265 1.00 45.41 84 SER A N 1
ATOM 669 C CA . SER A 1 84 ? 46.486 10.508 4.225 1.00 45.41 84 SER A CA 1
ATOM 670 C C . SER A 1 84 ? 45.012 10.469 4.642 1.00 45.41 84 SER A C 1
ATOM 672 O O . SER A 1 84 ? 44.189 9.894 3.927 1.00 45.41 84 SER A O 1
ATOM 674 N N . PRO A 1 85 ? 44.643 11.097 5.772 1.00 50.78 85 PRO A N 1
ATOM 675 C CA . PRO A 1 85 ? 43.261 11.386 6.101 1.00 50.78 85 PRO A CA 1
ATOM 676 C C . PRO A 1 85 ? 42.870 12.697 5.413 1.00 50.78 85 PRO A C 1
ATOM 678 O O . PRO A 1 85 ? 42.761 13.725 6.074 1.00 50.78 85 PRO A O 1
ATOM 681 N N . ASP A 1 86 ? 42.681 12.690 4.090 1.00 40.03 86 ASP A N 1
ATOM 682 C CA . ASP A 1 86 ? 42.042 13.840 3.448 1.00 40.03 86 ASP A CA 1
ATOM 683 C C . ASP A 1 86 ? 40.521 13.651 3.468 1.00 40.03 86 ASP A C 1
ATOM 685 O O . ASP A 1 86 ? 39.905 12.878 2.723 1.00 40.03 86 ASP A O 1
ATOM 689 N N . SER A 1 87 ? 39.933 14.309 4.458 1.00 47.84 87 SER A N 1
ATOM 690 C CA . SER A 1 87 ? 38.520 14.318 4.796 1.00 47.84 87 SER A CA 1
ATOM 691 C C . SER A 1 87 ? 37.740 15.124 3.752 1.00 47.84 87 SER A C 1
ATOM 693 O O . SER A 1 87 ? 37.346 16.258 3.992 1.00 47.84 87 SER A O 1
ATOM 695 N N . SER A 1 88 ? 37.529 14.568 2.557 1.00 44.16 88 SER A N 1
ATOM 696 C CA . SER A 1 88 ? 36.651 15.204 1.554 1.00 44.16 88 SER A CA 1
ATOM 697 C C . SER A 1 88 ? 35.811 14.228 0.725 1.00 44.16 88 SER A C 1
ATOM 699 O O . SER A 1 88 ? 34.754 14.596 0.213 1.00 44.16 88 SER A O 1
ATOM 701 N N . THR A 1 89 ? 36.173 12.942 0.665 1.00 46.94 89 THR A N 1
ATOM 702 C CA . THR A 1 89 ? 35.397 11.950 -0.111 1.00 46.94 89 THR A CA 1
ATOM 703 C C . THR A 1 89 ? 34.260 11.298 0.692 1.00 46.94 89 THR A C 1
ATOM 705 O O . THR A 1 89 ? 33.336 10.720 0.118 1.00 46.94 89 THR A O 1
ATOM 708 N N . TYR A 1 90 ? 34.239 11.447 2.021 1.00 43.75 90 TYR A N 1
ATOM 709 C CA . TYR A 1 90 ? 33.151 10.916 2.855 1.00 43.75 90 TYR A CA 1
ATOM 710 C C . TYR A 1 90 ? 31.855 11.750 2.781 1.00 43.75 90 TYR A C 1
ATOM 712 O O . TYR A 1 90 ? 30.780 11.268 3.132 1.00 43.75 90 TYR A O 1
ATOM 720 N N . GLN A 1 91 ? 31.908 12.976 2.250 1.00 44.66 91 GLN A N 1
ATOM 721 C CA . GLN A 1 91 ? 30.730 13.846 2.139 1.00 44.66 91 GLN A CA 1
ATOM 722 C C . GLN A 1 91 ? 29.883 13.630 0.876 1.00 44.66 91 GLN A C 1
ATOM 724 O O . GLN A 1 91 ? 28.742 14.089 0.821 1.00 44.66 91 GLN A O 1
ATOM 729 N N . SER A 1 92 ? 30.368 12.892 -0.127 1.00 46.09 92 SER A N 1
ATOM 730 C CA . SER A 1 92 ? 29.587 12.643 -1.351 1.00 46.09 92 SER A CA 1
ATOM 731 C C . SER A 1 92 ? 28.784 11.338 -1.323 1.00 46.09 92 SER A C 1
ATOM 733 O O . SER A 1 92 ? 27.895 11.157 -2.155 1.00 46.09 92 SER A O 1
ATOM 735 N N . ARG A 1 93 ? 29.039 10.436 -0.362 1.00 54.44 93 ARG A N 1
ATOM 736 C CA . ARG A 1 93 ? 28.376 9.117 -0.297 1.00 54.44 93 ARG A CA 1
ATOM 737 C C . ARG A 1 93 ? 27.341 8.949 0.814 1.00 54.44 93 ARG A C 1
ATOM 739 O O . ARG A 1 93 ? 26.608 7.964 0.804 1.00 54.44 93 ARG A O 1
ATOM 746 N N . ILE A 1 94 ? 27.236 9.921 1.714 1.00 55.50 94 ILE A N 1
ATOM 747 C CA . ILE A 1 94 ? 26.128 10.059 2.659 1.00 55.50 94 ILE A CA 1
ATOM 748 C C . ILE A 1 94 ? 25.508 11.432 2.397 1.00 55.50 94 ILE A C 1
ATOM 750 O O . ILE A 1 94 ? 25.797 12.405 3.082 1.00 55.50 94 ILE A O 1
ATOM 754 N N . GLN A 1 95 ? 24.684 11.532 1.357 1.00 41.28 95 GLN A N 1
ATOM 755 C CA . GLN A 1 95 ? 23.698 12.606 1.264 1.00 41.28 95 GLN A CA 1
ATOM 756 C C . GLN A 1 95 ? 22.486 12.145 2.087 1.00 41.28 95 GLN A C 1
ATOM 758 O O . GLN A 1 95 ? 21.754 11.261 1.628 1.00 41.28 95 GLN A O 1
ATOM 763 N N . PRO A 1 96 ? 22.277 12.648 3.320 1.00 51.28 96 PRO A N 1
ATOM 764 C CA . PRO A 1 96 ? 21.038 12.396 4.027 1.00 51.28 96 PRO A CA 1
ATOM 765 C C . PRO A 1 96 ? 19.900 13.132 3.316 1.00 51.28 96 PRO A C 1
ATOM 767 O O . PRO A 1 96 ? 20.071 14.164 2.672 1.00 51.28 96 PRO A O 1
ATOM 770 N N . ILE A 1 97 ? 18.713 12.574 3.466 1.00 56.69 97 ILE A N 1
ATOM 771 C CA . ILE A 1 97 ? 17.441 12.917 2.829 1.00 56.69 97 ILE A CA 1
ATOM 772 C C . ILE A 1 97 ? 16.874 14.234 3.420 1.00 56.69 97 ILE A C 1
ATOM 774 O O . ILE A 1 97 ? 15.701 14.307 3.767 1.00 56.69 97 ILE A O 1
ATOM 778 N N . CYS A 1 98 ? 17.698 15.272 3.608 1.00 53.81 98 CYS A N 1
ATOM 779 C CA . CYS A 1 98 ? 17.345 16.447 4.420 1.00 53.81 98 CYS A CA 1
ATOM 780 C C . CYS A 1 98 ? 17.403 17.808 3.703 1.00 53.81 98 CYS A C 1
ATOM 782 O O . CYS A 1 98 ? 17.119 18.817 4.337 1.00 53.81 98 CYS A O 1
ATOM 784 N N . SER A 1 99 ? 17.686 17.893 2.399 1.00 53.72 99 SER A N 1
ATOM 785 C CA . SER A 1 99 ? 17.722 19.189 1.686 1.00 53.72 99 SER A CA 1
ATOM 786 C C . SER A 1 99 ? 16.379 19.663 1.099 1.00 53.72 99 SER A C 1
ATOM 788 O O . SER A 1 99 ? 16.353 20.649 0.372 1.00 53.72 99 SER A O 1
ATOM 790 N N . LEU A 1 100 ? 15.246 19.026 1.429 1.00 55.53 100 LEU A N 1
ATOM 791 C CA . LEU A 1 100 ? 13.911 19.464 0.972 1.00 55.53 100 LEU A CA 1
ATOM 792 C C . LEU A 1 100 ? 13.124 20.311 1.987 1.00 55.53 100 LEU A C 1
ATOM 794 O O . LEU A 1 100 ? 11.948 20.580 1.767 1.00 55.53 100 LEU A O 1
ATOM 798 N N . PHE A 1 101 ? 13.750 20.777 3.067 1.00 54.38 101 PHE A N 1
ATOM 799 C CA . PHE A 1 101 ? 13.160 21.787 3.953 1.00 54.38 101 PHE A CA 1
ATOM 800 C C . PHE A 1 101 ? 14.027 23.051 3.957 1.00 54.38 101 PHE A C 1
ATOM 802 O O . PHE A 1 101 ? 14.738 23.342 4.914 1.00 54.38 101 PHE A O 1
ATOM 809 N N . LEU A 1 102 ? 13.964 23.818 2.866 1.00 53.44 102 LEU A N 1
ATOM 810 C CA . LEU A 1 102 ? 14.238 25.252 2.935 1.00 53.44 102 LEU A CA 1
ATOM 811 C C . LEU A 1 102 ? 12.905 25.942 3.276 1.00 53.44 102 LEU A C 1
ATOM 813 O O . LEU A 1 102 ? 11.987 25.884 2.454 1.00 53.44 102 LEU A O 1
ATOM 817 N N . PRO A 1 103 ? 12.743 26.579 4.450 1.00 50.69 103 PRO A N 1
ATOM 818 C CA . PRO A 1 103 ? 11.626 27.488 4.646 1.00 50.69 103 PRO A CA 1
ATOM 819 C C . PRO A 1 103 ? 11.818 28.676 3.698 1.00 50.69 103 PRO A C 1
ATOM 821 O O . PRO A 1 103 ? 12.876 29.309 3.694 1.00 50.69 103 PRO A O 1
ATOM 824 N N . LEU A 1 104 ? 10.802 28.955 2.875 1.00 50.53 104 LEU A N 1
ATOM 825 C CA . LEU A 1 104 ? 10.716 30.175 2.077 1.00 50.53 104 LEU A CA 1
ATOM 826 C C . LEU A 1 104 ? 10.963 31.375 2.999 1.00 50.53 104 LEU A C 1
ATOM 828 O O . LEU A 1 104 ? 10.131 31.722 3.836 1.00 50.53 104 LEU A O 1
ATOM 832 N N . ARG A 1 105 ? 12.125 32.003 2.842 1.00 51.00 105 ARG A N 1
ATOM 833 C CA . ARG A 1 105 ? 12.430 33.296 3.439 1.00 51.00 105 ARG A CA 1
ATOM 834 C C . ARG A 1 105 ? 11.728 34.343 2.574 1.00 51.00 105 ARG A C 1
ATOM 836 O O . ARG A 1 105 ? 12.218 34.689 1.504 1.00 51.00 105 ARG A O 1
ATOM 843 N N . LEU A 1 106 ? 10.545 34.776 3.008 1.00 59.31 106 LEU A N 1
ATOM 844 C CA . LEU A 1 106 ? 9.898 35.989 2.503 1.00 59.31 106 LEU A CA 1
ATOM 845 C C . LEU A 1 106 ? 10.848 37.181 2.728 1.00 59.31 106 LEU A C 1
ATOM 847 O O . LEU A 1 106 ? 11.375 37.308 3.839 1.00 59.31 106 LEU A O 1
ATOM 851 N N . PRO A 1 107 ? 11.094 38.046 1.730 1.00 61.03 107 PRO A N 1
ATOM 852 C CA . PRO A 1 107 ? 11.758 39.315 1.978 1.00 61.03 107 PRO A CA 1
ATOM 853 C C . PRO A 1 107 ? 10.813 40.275 2.717 1.00 61.03 107 PRO A C 1
ATOM 855 O O . PRO A 1 107 ? 9.627 40.378 2.410 1.00 61.03 107 PRO A O 1
ATOM 858 N N . LEU A 1 108 ? 11.379 40.940 3.722 1.00 52.50 108 LEU A N 1
ATOM 859 C CA . LEU A 1 108 ? 10.833 42.110 4.400 1.00 52.50 108 LEU A CA 1
ATOM 860 C C . LEU A 1 108 ? 10.992 43.344 3.498 1.00 52.50 108 LEU A C 1
ATOM 862 O O . LEU A 1 108 ? 12.105 43.582 3.036 1.00 52.50 108 LEU A O 1
ATOM 866 N N . ILE A 1 109 ? 9.899 44.115 3.413 1.00 56.97 109 ILE A N 1
ATOM 867 C CA . ILE A 1 109 ? 9.751 45.532 3.005 1.00 56.97 109 ILE A CA 1
ATOM 868 C C . ILE A 1 109 ? 9.981 45.840 1.522 1.00 56.97 109 ILE A C 1
ATOM 870 O O . ILE A 1 109 ? 11.120 45.711 1.030 1.00 56.97 109 ILE A O 1
#

pLDDT: mean 70.09, std 21.95, range [31.75, 98.06]

Organism: NCBI:txid47602

InterPro domains:
  IPR001005 SANT/Myb domain [PF00249] (2-38)
  IPR001005 SANT/Myb domain [cd00167] (1-38)
  IPR006447 Myb domain, plants [TIGR01557] (1-40)
  IPR009057 Homedomain-like superfamily [SSF46689] (1-42)
  IPR017930 Myb domain [PS51294] (1-42)
  IPR052245 Plant Stress & Developmental Transcription Factors [PTHR44191] (1-75)

Sequence (109 aa):
MFLEGLRKLGKGNWKGISENYVTSRTPIQVASHAQKYFLRLQHASNSKEKRRPSLFDKSFQESESESETILPLNPDPIMSMIASPDSSTYQSRIQPICSLFLPLRLPLI

Radius of gyration: 26.87 Å; chains: 1; bounding box: 71×75×31 Å

Secondary structure (DSSP, 8-state):
-HHHHHHHH-SS-HHHHHHHT-TTS-HHHHHHHHHHHHHHHHHHHH-TTTPPPPTT---------------------S-SSS----TTSTTTT---S-TT-----PPP-